Protein AF-A0A3S0Z0W5-F1 (afdb_monomer_lite)

Structure (mmCIF, N/CA/C/O backbone):
data_AF-A0A3S0Z0W5-F1
#
_entry.id   AF-A0A3S0Z0W5-F1
#
loop_
_atom_site.group_PDB
_atom_site.id
_atom_site.type_symbol
_atom_site.label_atom_id
_atom_site.label_alt_id
_atom_site.label_comp_id
_atom_site.label_asym_id
_atom_site.label_entity_id
_atom_site.label_seq_id
_atom_site.pdbx_PDB_ins_code
_atom_site.Cartn_x
_atom_site.Cartn_y
_atom_site.Cartn_z
_atom_site.occupancy
_atom_site.B_iso_or_equiv
_atom_site.auth_seq_id
_atom_site.auth_comp_id
_atom_site.auth_asym_id
_atom_site.auth_atom_id
_atom_site.pdbx_PDB_model_num
ATOM 1 N N . MET A 1 1 ? 19.477 41.374 -10.077 1.00 34.22 1 MET A N 1
ATOM 2 C CA . MET A 1 1 ? 19.158 41.663 -11.489 1.00 34.22 1 MET A CA 1
ATOM 3 C C . MET A 1 1 ? 19.431 40.381 -12.264 1.00 34.22 1 MET A C 1
ATOM 5 O O . MET A 1 1 ? 20.517 39.848 -12.103 1.00 34.22 1 MET A O 1
ATOM 9 N N . ALA A 1 2 ? 18.416 39.891 -12.987 1.00 33.78 2 ALA A N 1
ATOM 10 C CA . ALA A 1 2 ? 18.278 38.580 -13.647 1.00 33.78 2 ALA A CA 1
ATOM 11 C C . ALA A 1 2 ? 18.109 37.351 -12.720 1.00 33.78 2 ALA A C 1
ATOM 13 O O . ALA A 1 2 ? 18.957 37.020 -11.900 1.00 33.78 2 ALA A O 1
ATOM 14 N N . SER A 1 3 ? 16.927 36.749 -12.853 1.00 38.50 3 SER A N 1
ATOM 15 C CA . SER A 1 3 ? 16.297 35.689 -12.064 1.00 38.50 3 SER A CA 1
ATOM 16 C C . SER A 1 3 ? 16.840 34.292 -12.396 1.00 38.50 3 SER A C 1
ATOM 18 O O . SER A 1 3 ? 17.118 33.997 -13.553 1.00 38.50 3 SER A O 1
ATOM 20 N N . LEU A 1 4 ? 16.897 33.421 -11.381 1.00 47.97 4 LEU A N 1
ATOM 21 C CA . LEU A 1 4 ? 17.181 31.973 -11.446 1.00 47.97 4 LEU A CA 1
ATOM 22 C C . LEU A 1 4 ? 16.043 31.149 -12.087 1.00 47.97 4 LEU A C 1
ATOM 24 O O . LEU A 1 4 ? 16.115 29.924 -12.146 1.00 47.97 4 LEU A O 1
ATOM 28 N N . PHE A 1 5 ? 15.003 31.824 -12.577 1.00 55.09 5 PHE A N 1
ATOM 29 C CA . PHE A 1 5 ? 13.890 31.242 -13.312 1.00 55.09 5 PHE A CA 1
ATOM 30 C C . PHE A 1 5 ? 13.962 31.681 -14.773 1.00 55.09 5 PHE A C 1
ATOM 32 O O . PHE A 1 5 ? 13.308 32.644 -15.160 1.00 55.09 5 PHE A O 1
ATOM 39 N N . ASN A 1 6 ? 14.772 30.992 -15.575 1.00 46.38 6 ASN A N 1
ATOM 40 C CA . ASN A 1 6 ? 14.423 30.790 -16.978 1.00 46.38 6 ASN A CA 1
ATOM 41 C C . ASN A 1 6 ? 15.070 29.507 -17.503 1.00 46.38 6 ASN A C 1
ATOM 43 O O . ASN A 1 6 ? 16.088 29.531 -18.191 1.00 46.38 6 ASN A O 1
ATOM 47 N N . ILE A 1 7 ? 14.481 28.366 -17.149 1.00 50.31 7 ILE A N 1
ATOM 48 C CA . ILE A 1 7 ? 14.626 27.167 -17.973 1.00 50.31 7 ILE A CA 1
ATOM 49 C C . ILE A 1 7 ? 13.461 27.230 -18.957 1.00 50.31 7 ILE A C 1
ATOM 51 O O . ILE A 1 7 ? 12.407 26.639 -18.749 1.00 50.31 7 ILE A O 1
ATOM 55 N N . GLU A 1 8 ? 13.636 28.028 -20.009 1.00 50.78 8 GLU A N 1
ATOM 56 C CA . GLU A 1 8 ? 12.820 27.938 -21.216 1.00 50.78 8 GLU A CA 1
ATOM 57 C C . GLU A 1 8 ? 13.199 26.649 -21.938 1.00 50.78 8 GLU A C 1
ATOM 59 O O . GLU A 1 8 ? 14.077 26.611 -22.798 1.00 50.78 8 GLU A O 1
ATOM 64 N N . LYS A 1 9 ? 12.582 25.567 -21.478 1.00 46.44 9 LYS A N 1
ATOM 65 C CA . LYS A 1 9 ? 12.202 24.380 -22.236 1.00 46.44 9 LYS A CA 1
ATOM 66 C C . LYS A 1 9 ? 11.473 23.495 -21.244 1.00 46.44 9 LYS A C 1
ATOM 68 O O . LYS A 1 9 ? 12.092 23.002 -20.302 1.00 46.44 9 LYS A O 1
ATOM 73 N N . ASP A 1 10 ? 10.179 23.298 -21.474 1.00 50.19 10 ASP A N 1
ATOM 74 C CA . ASP A 1 10 ? 9.534 22.041 -21.110 1.00 50.19 10 ASP A CA 1
ATOM 75 C C . ASP A 1 10 ? 10.490 20.932 -21.551 1.00 50.19 10 ASP A C 1
ATOM 77 O O . ASP A 1 10 ? 10.700 20.696 -22.744 1.00 50.19 10 ASP A O 1
ATOM 81 N N . ALA A 1 11 ? 11.207 20.353 -20.592 1.00 58.84 11 ALA A N 1
ATOM 82 C CA . ALA A 1 11 ? 12.046 19.211 -20.860 1.00 58.84 11 ALA A CA 1
ATOM 83 C C . ALA A 1 11 ? 11.078 18.046 -21.033 1.00 58.84 11 ALA A C 1
ATOM 85 O O . ALA A 1 11 ? 10.756 17.359 -20.065 1.00 58.84 11 ALA A O 1
ATOM 86 N N . ASP A 1 12 ? 10.586 17.870 -22.259 1.00 64.38 12 ASP A N 1
ATOM 87 C CA . ASP A 1 12 ? 9.852 16.683 -22.675 1.00 64.38 12 ASP A CA 1
ATOM 88 C C . ASP A 1 12 ? 10.793 15.480 -22.526 1.00 64.38 12 ASP A C 1
ATOM 90 O O . ASP A 1 12 ? 11.525 15.084 -23.436 1.00 64.38 12 ASP A O 1
ATOM 94 N N . PHE A 1 13 ? 10.840 14.928 -21.313 1.00 70.88 13 PHE A N 1
ATOM 95 C CA . PHE A 1 13 ? 11.590 13.726 -21.008 1.00 70.88 13 PHE A CA 1
ATOM 96 C C . PHE A 1 13 ? 10.827 12.541 -21.587 1.00 70.88 13 PHE A C 1
ATOM 98 O O . PHE A 1 13 ? 9.837 12.068 -21.025 1.00 70.88 13 PHE A O 1
ATOM 105 N N . ARG A 1 14 ? 11.302 12.061 -22.734 1.00 72.62 14 ARG A N 1
ATOM 106 C CA . ARG A 1 14 ? 10.752 10.896 -23.416 1.00 72.62 14 ARG A CA 1
ATOM 107 C C . ARG A 1 14 ? 11.716 9.725 -23.274 1.00 72.62 14 ARG A C 1
ATOM 109 O O . ARG A 1 14 ? 12.856 9.790 -23.725 1.00 72.62 14 ARG A O 1
ATOM 116 N N . LEU A 1 15 ? 11.244 8.662 -22.629 1.00 77.31 15 LEU A N 1
ATOM 117 C CA . LEU A 1 15 ? 11.951 7.391 -22.520 1.00 77.31 15 LEU A CA 1
ATOM 118 C C . LEU A 1 15 ? 11.288 6.397 -23.476 1.00 77.31 15 LEU A C 1
ATOM 120 O O . LEU A 1 15 ? 10.134 6.030 -23.270 1.00 77.31 15 LEU A O 1
ATOM 124 N N . GLU A 1 16 ? 12.015 5.965 -24.502 1.00 80.94 16 GLU A N 1
ATOM 125 C CA . GLU A 1 16 ? 11.595 4.881 -25.392 1.00 80.94 16 GLU A CA 1
ATOM 126 C C . GLU A 1 16 ? 12.437 3.643 -25.099 1.00 80.94 16 GLU A C 1
ATOM 128 O O . GLU A 1 16 ? 13.661 3.717 -24.986 1.00 80.94 16 GLU A O 1
ATOM 133 N N . MET A 1 17 ? 11.770 2.505 -24.929 1.00 81.00 17 MET A N 1
ATOM 134 C CA . MET A 1 17 ? 12.423 1.223 -24.715 1.00 81.00 17 MET A CA 1
ATOM 135 C C . MET A 1 17 ? 11.637 0.121 -25.417 1.00 81.00 17 MET A C 1
ATOM 137 O O . MET A 1 17 ? 10.411 0.086 -25.346 1.00 81.00 17 MET A O 1
ATOM 141 N N . GLU A 1 18 ? 12.353 -0.789 -26.066 1.00 84.00 18 GLU A N 1
ATOM 142 C CA . GLU A 1 18 ? 11.793 -2.015 -26.622 1.00 84.00 18 GLU A CA 1
ATOM 143 C C . GLU A 1 18 ? 12.070 -3.149 -25.632 1.00 84.00 18 GLU A C 1
ATOM 145 O O . GLU A 1 18 ? 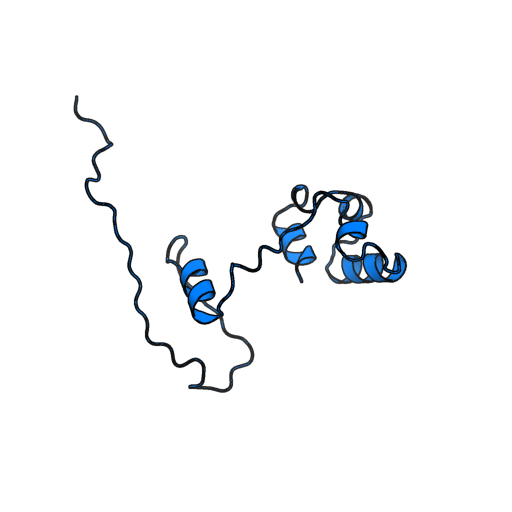13.224 -3.438 -25.309 1.00 84.00 18 GLU A O 1
ATOM 150 N N . VAL A 1 19 ? 11.008 -3.738 -25.078 1.00 83.50 19 VAL A N 1
ATOM 151 C CA . VAL A 1 19 ? 11.111 -4.788 -24.058 1.00 83.50 19 VAL A CA 1
ATOM 152 C C . VAL A 1 19 ? 10.231 -5.956 -24.455 1.00 83.50 19 VAL A C 1
ATOM 154 O O . VAL A 1 19 ? 9.006 -5.878 -24.377 1.00 83.50 19 VAL A O 1
ATOM 157 N N . ASP A 1 20 ? 10.862 -7.069 -24.812 1.00 87.12 20 ASP A N 1
ATOM 158 C CA . ASP A 1 20 ? 10.172 -8.346 -24.926 1.00 87.12 20 ASP A CA 1
ATOM 159 C C . ASP A 1 20 ? 10.044 -8.981 -23.533 1.00 87.12 20 ASP A C 1
ATOM 161 O O . ASP A 1 20 ? 10.947 -9.662 -23.038 1.00 87.12 20 ASP A O 1
ATOM 165 N N . LEU A 1 21 ? 8.897 -8.748 -22.889 1.00 84.44 21 LEU A N 1
ATOM 166 C CA . LEU A 1 21 ? 8.558 -9.352 -21.597 1.00 84.44 21 LEU A CA 1
ATOM 167 C C . LEU A 1 21 ? 8.423 -10.880 -21.675 1.00 84.44 21 LEU A C 1
ATOM 169 O O . LEU A 1 21 ? 8.388 -11.529 -20.637 1.00 84.44 21 LEU A O 1
ATOM 173 N N . THR A 1 22 ? 8.362 -11.472 -22.865 1.00 87.69 22 THR A N 1
ATOM 174 C CA . THR A 1 22 ? 8.217 -12.920 -23.064 1.00 87.69 22 THR A CA 1
ATOM 175 C C . THR A 1 22 ? 9.518 -13.612 -23.453 1.00 87.69 22 THR A C 1
ATOM 177 O O . THR A 1 22 ? 9.569 -14.841 -23.464 1.00 87.69 22 THR A O 1
ATOM 180 N N . ALA A 1 23 ? 10.597 -12.848 -23.668 1.00 88.75 23 ALA A N 1
ATOM 181 C CA . ALA A 1 23 ? 11.905 -13.364 -24.072 1.00 88.75 23 ALA A CA 1
ATOM 182 C C . ALA A 1 23 ? 12.445 -14.459 -23.135 1.00 88.75 23 ALA A C 1
ATOM 184 O O . ALA A 1 23 ? 13.305 -15.252 -23.524 1.00 88.75 23 ALA A O 1
ATOM 185 N N . ARG A 1 24 ? 11.983 -14.487 -21.875 1.00 88.94 24 ARG A N 1
ATOM 186 C CA . ARG A 1 24 ? 12.300 -15.518 -20.880 1.00 88.94 24 ARG A CA 1
ATOM 187 C C . ARG A 1 24 ? 11.082 -15.800 -19.994 1.00 88.94 24 ARG A C 1
ATOM 189 O O . ARG A 1 24 ? 10.357 -14.862 -19.673 1.00 88.94 24 ARG A O 1
ATOM 196 N N . PRO A 1 25 ? 10.898 -17.039 -19.505 1.00 89.00 25 PRO A N 1
ATOM 197 C CA . PRO A 1 25 ? 9.851 -17.368 -18.541 1.00 89.00 25 PRO A CA 1
ATOM 198 C C . PRO A 1 25 ? 10.268 -16.923 -17.130 1.00 89.00 25 PRO A C 1
ATOM 200 O O . PRO A 1 25 ? 10.695 -17.727 -16.302 1.00 89.00 25 PRO A O 1
ATOM 203 N N . TRP A 1 26 ? 10.215 -15.621 -16.860 1.00 90.19 26 TRP A N 1
ATOM 204 C CA . TRP A 1 26 ? 10.485 -15.086 -15.527 1.00 90.19 26 TRP A CA 1
ATOM 205 C C . TRP A 1 26 ? 9.251 -15.200 -14.621 1.00 90.19 26 TRP A C 1
ATOM 207 O O . TRP A 1 26 ? 8.118 -15.335 -15.077 1.00 90.19 26 TRP A O 1
ATOM 217 N N . GLN A 1 27 ? 9.486 -15.193 -13.308 1.00 84.44 27 GLN A N 1
ATOM 218 C CA . GLN A 1 27 ? 8.433 -15.188 -12.280 1.00 84.44 27 GLN A CA 1
ATOM 219 C C . GLN A 1 27 ? 8.395 -13.859 -11.520 1.00 84.44 27 GLN A C 1
ATOM 221 O O . GLN A 1 27 ? 7.332 -13.401 -11.122 1.00 84.44 27 GLN A O 1
ATOM 226 N N . ILE A 1 28 ? 9.555 -13.216 -11.352 1.00 85.94 28 ILE A N 1
ATOM 227 C CA . ILE A 1 28 ? 9.699 -11.899 -10.729 1.00 85.94 28 ILE A CA 1
ATOM 228 C C . ILE A 1 28 ? 10.573 -11.039 -11.644 1.00 85.94 28 ILE A C 1
ATOM 230 O O . ILE A 1 28 ? 11.674 -11.449 -12.014 1.00 85.94 28 ILE A O 1
ATOM 234 N N . GLY A 1 29 ? 10.074 -9.855 -12.001 1.00 85.06 29 GLY A N 1
ATOM 235 C CA . GLY A 1 29 ? 10.795 -8.832 -12.758 1.00 85.06 29 GLY A CA 1
ATOM 236 C C . GLY A 1 29 ? 11.019 -7.583 -11.906 1.00 85.06 29 GLY A C 1
ATOM 237 O O . GLY A 1 29 ? 10.175 -7.232 -11.085 1.00 85.06 29 GLY A O 1
ATOM 238 N N . LEU A 1 30 ? 12.156 -6.907 -12.089 1.00 87.62 30 LEU A N 1
ATOM 239 C CA . LEU A 1 30 ? 12.516 -5.710 -11.326 1.00 87.62 30 LEU A CA 1
ATOM 240 C C . LEU A 1 30 ? 12.880 -4.554 -12.264 1.00 87.62 30 LEU A C 1
ATOM 242 O O . LEU A 1 30 ? 13.745 -4.698 -13.124 1.00 87.62 30 LEU A O 1
ATOM 246 N N . ILE A 1 31 ? 12.261 -3.389 -12.051 1.00 86.19 31 ILE A N 1
ATOM 247 C CA . ILE A 1 31 ? 12.592 -2.139 -12.749 1.00 86.19 31 ILE A CA 1
ATOM 248 C C . ILE A 1 31 ? 13.471 -1.285 -11.824 1.00 86.19 31 ILE A C 1
ATOM 250 O O . ILE A 1 31 ? 13.004 -0.796 -10.795 1.00 86.19 31 ILE A O 1
ATOM 254 N N . VAL A 1 32 ? 14.742 -1.084 -12.188 1.00 87.12 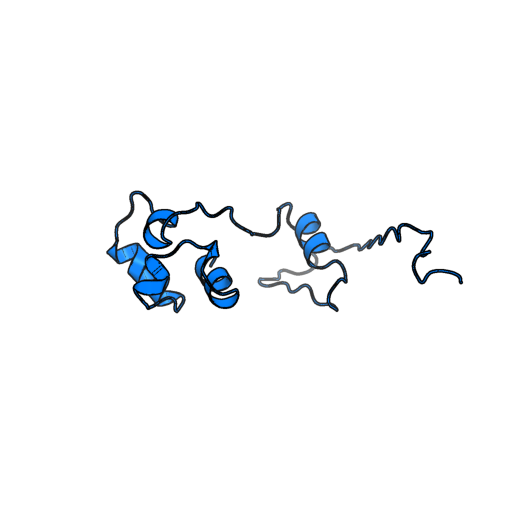32 VAL A N 1
ATOM 255 C CA . VAL A 1 32 ? 15.730 -0.326 -11.393 1.00 87.12 32 VAL A CA 1
ATOM 256 C C . VAL A 1 32 ? 16.187 0.951 -12.096 1.00 87.12 32 VAL A C 1
ATOM 258 O O . VAL A 1 32 ? 16.192 1.034 -13.319 1.00 87.12 32 VAL A O 1
ATOM 261 N N . GLY A 1 33 ? 16.580 1.962 -11.318 1.00 86.31 33 GLY A N 1
ATOM 262 C CA . GLY A 1 33 ? 17.091 3.234 -11.837 1.00 86.31 33 GLY A CA 1
ATOM 263 C C . GLY A 1 33 ? 17.014 4.388 -10.823 1.00 86.31 33 GLY A C 1
ATOM 264 O O . GLY A 1 33 ? 16.260 4.284 -9.845 1.00 86.31 33 GLY A O 1
ATOM 265 N N . PRO A 1 34 ? 17.748 5.499 -11.039 1.00 87.25 34 PRO A N 1
ATOM 266 C CA . PRO A 1 34 ? 17.766 6.668 -10.148 1.00 87.25 34 PRO A CA 1
ATOM 267 C C . PRO A 1 34 ? 16.379 7.272 -9.883 1.00 87.25 34 PRO A C 1
ATOM 269 O O . PRO A 1 34 ? 15.440 7.070 -10.656 1.00 87.25 34 PRO A O 1
ATOM 272 N N . SER A 1 35 ? 16.209 8.026 -8.791 1.00 82.44 35 SER A N 1
ATOM 273 C CA . SER A 1 35 ? 14.955 8.765 -8.553 1.00 82.44 35 SER A CA 1
ATOM 274 C C . SER A 1 35 ? 14.650 9.708 -9.726 1.00 82.44 35 SER A C 1
ATOM 276 O O . SER A 1 35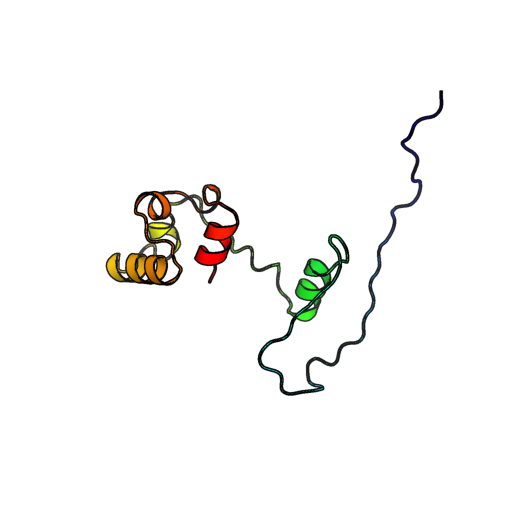 ? 15.565 10.290 -10.299 1.00 82.44 35 SER A O 1
ATOM 278 N N . GLY A 1 36 ? 13.379 9.811 -10.126 1.00 83.12 36 GLY A N 1
ATOM 279 C CA . GLY A 1 36 ? 12.963 10.623 -11.278 1.00 83.12 36 GLY A CA 1
ATOM 280 C C . GLY A 1 36 ? 13.204 10.006 -12.665 1.00 83.12 36 GLY A C 1
ATOM 281 O O . GLY A 1 36 ? 12.746 10.569 -13.648 1.00 83.12 36 GLY A O 1
ATOM 282 N N . SER A 1 37 ? 13.824 8.824 -12.783 1.00 85.06 37 SER A N 1
ATOM 283 C CA . SER A 1 37 ? 14.147 8.206 -14.087 1.00 85.06 37 SER A CA 1
ATOM 284 C C . SER A 1 37 ? 12.954 7.629 -14.875 1.00 85.06 37 SER A C 1
ATOM 286 O O . SER A 1 37 ? 13.157 6.889 -15.831 1.00 85.06 37 SER A O 1
ATOM 288 N N . GLY A 1 38 ? 11.712 7.866 -14.440 1.00 85.19 38 GLY A N 1
ATOM 289 C CA . GLY A 1 38 ? 10.515 7.371 -15.132 1.00 85.19 38 GLY A CA 1
ATOM 290 C C . GLY A 1 38 ? 10.088 5.927 -14.826 1.00 85.19 38 GLY A C 1
ATOM 291 O O . GLY A 1 38 ? 9.207 5.421 -15.507 1.00 85.19 38 GLY A O 1
ATOM 292 N N . LYS A 1 39 ? 10.630 5.257 -13.793 1.00 88.81 39 LYS A N 1
ATOM 293 C CA . LYS A 1 39 ? 10.274 3.857 -13.437 1.00 88.81 39 LYS A CA 1
ATOM 294 C C . LYS A 1 39 ? 8.773 3.634 -13.239 1.00 88.81 39 LYS A C 1
ATOM 296 O O . LYS A 1 39 ? 8.213 2.692 -13.786 1.00 88.81 39 LYS A O 1
ATOM 301 N N . THR A 1 40 ? 8.126 4.509 -12.466 1.00 83.56 40 THR A N 1
ATOM 302 C CA . THR A 1 40 ? 6.681 4.437 -12.218 1.00 83.56 40 THR A CA 1
ATOM 303 C C . THR A 1 40 ? 5.900 4.641 -13.513 1.00 83.56 40 THR A C 1
ATOM 305 O O . THR A 1 40 ? 4.918 3.948 -13.741 1.00 83.56 40 THR A O 1
ATOM 308 N N . SER A 1 41 ? 6.350 5.544 -14.388 1.00 85.75 41 SER A N 1
ATOM 309 C CA . SER A 1 41 ? 5.732 5.776 -15.698 1.00 85.75 41 SER A CA 1
ATOM 310 C C . SER A 1 41 ? 5.890 4.567 -16.625 1.00 85.75 41 SER A C 1
ATOM 312 O O . SER A 1 41 ? 4.910 4.129 -17.216 1.00 85.75 41 SER A O 1
ATOM 314 N N . ALA A 1 42 ? 7.087 3.977 -16.695 1.00 85.44 42 ALA A N 1
ATOM 315 C CA . ALA A 1 42 ? 7.352 2.773 -17.480 1.00 85.44 42 ALA A CA 1
ATOM 316 C C . ALA A 1 42 ? 6.513 1.580 -16.993 1.00 85.44 42 ALA A C 1
ATOM 318 O O . ALA A 1 42 ? 5.882 0.908 -17.801 1.00 85.44 42 ALA A O 1
ATOM 319 N N . ALA A 1 43 ? 6.429 1.357 -15.676 1.00 83.88 43 ALA A N 1
ATOM 320 C CA . ALA A 1 43 ? 5.600 0.298 -15.097 1.00 83.88 43 ALA A CA 1
ATOM 321 C C . ALA A 1 43 ? 4.110 0.461 -15.450 1.00 83.88 43 ALA A C 1
ATOM 323 O O . ALA A 1 43 ? 3.462 -0.518 -15.812 1.00 83.88 43 ALA A O 1
ATOM 324 N N . LYS A 1 44 ? 3.581 1.694 -15.399 1.00 83.69 44 LYS A N 1
ATOM 325 C CA . LYS A 1 44 ? 2.188 1.990 -15.775 1.00 83.69 44 LYS A CA 1
ATOM 326 C C . LYS A 1 44 ? 1.886 1.616 -17.227 1.00 83.69 44 LYS A C 1
ATOM 328 O O . LYS A 1 44 ? 0.854 1.015 -17.501 1.00 83.69 44 LYS A O 1
ATOM 333 N N . VAL A 1 45 ? 2.794 1.954 -18.148 1.00 85.31 45 VAL A N 1
ATOM 334 C CA . VAL A 1 45 ? 2.649 1.637 -19.579 1.00 85.31 45 VAL A CA 1
ATOM 335 C C . VAL A 1 45 ? 2.768 0.133 -19.826 1.00 85.31 45 VAL A C 1
ATOM 337 O O . VAL A 1 45 ? 1.932 -0.433 -20.521 1.00 85.31 45 VAL A O 1
ATOM 340 N N . LEU A 1 46 ? 3.775 -0.522 -19.237 1.00 84.81 46 LEU A N 1
ATOM 341 C CA . LEU A 1 46 ? 4.047 -1.948 -19.451 1.00 84.81 46 LEU A CA 1
ATOM 342 C C . LEU A 1 46 ? 2.944 -2.861 -18.906 1.00 84.81 46 LEU A C 1
ATOM 344 O O . LEU A 1 46 ? 2.656 -3.891 -19.509 1.00 84.81 46 LEU A O 1
ATOM 348 N N . PHE A 1 47 ? 2.337 -2.499 -17.775 1.00 81.19 47 PHE A N 1
ATOM 349 C CA . PHE A 1 47 ? 1.370 -3.350 -17.075 1.00 81.19 47 PHE A CA 1
ATOM 350 C C . PHE A 1 47 ? -0.061 -2.787 -17.077 1.00 81.19 47 PHE A C 1
ATOM 352 O O . PHE A 1 47 ? -0.917 -3.299 -16.362 1.00 81.19 47 PHE A O 1
ATOM 359 N N . GLY A 1 48 ? -0.337 -1.757 -17.888 1.00 70.44 48 GLY A N 1
ATOM 360 C CA . GLY A 1 48 ? -1.692 -1.270 -18.178 1.00 70.44 48 GLY A CA 1
ATOM 361 C C . GLY A 1 48 ? -2.474 -0.715 -16.983 1.00 70.44 48 GLY A C 1
ATOM 362 O O . GLY A 1 48 ? -3.699 -0.639 -17.044 1.00 70.44 48 GLY A O 1
ATOM 363 N N . GLY A 1 49 ? -1.801 -0.349 -15.894 1.00 62.84 49 GLY A N 1
ATOM 364 C CA . GLY A 1 49 ? -2.443 0.081 -14.655 1.00 62.84 49 GLY A CA 1
ATOM 365 C C . GLY A 1 49 ? -1.923 1.424 -14.176 1.00 62.84 49 GLY A C 1
ATOM 366 O O . GLY A 1 49 ? -0.751 1.750 -14.358 1.00 62.84 49 GLY A O 1
ATOM 367 N N . GLU A 1 50 ? -2.773 2.192 -13.491 1.00 56.78 50 GLU A N 1
ATOM 368 C CA . GLU A 1 50 ? -2.269 3.160 -12.521 1.00 56.78 50 GLU A CA 1
ATOM 369 C C . GLU A 1 50 ? -1.324 2.425 -11.555 1.00 56.78 50 GLU A C 1
ATOM 371 O O . GLU A 1 50 ? -1.442 1.215 -11.351 1.00 56.78 50 GLU A O 1
ATOM 376 N N . SER A 1 51 ? -0.355 3.135 -10.963 1.00 56.44 51 SER A N 1
ATOM 377 C CA . SER A 1 51 ? 0.382 2.566 -9.826 1.00 56.44 51 SER A CA 1
ATOM 378 C C . SER A 1 51 ? -0.664 1.976 -8.889 1.00 56.44 51 SER A C 1
ATOM 380 O O . SER A 1 51 ? -1.696 2.621 -8.716 1.00 56.44 51 SER A O 1
ATOM 382 N N . ALA A 1 52 ? -0.430 0.808 -8.294 1.00 54.16 52 ALA A N 1
ATOM 383 C CA . ALA A 1 52 ? -1.349 0.191 -7.335 1.00 54.16 52 ALA A CA 1
ATOM 384 C C . ALA A 1 52 ? -1.507 1.017 -6.034 1.00 54.16 52 ALA A C 1
ATOM 386 O O . ALA A 1 52 ? -1.606 0.473 -4.942 1.00 54.16 52 ALA A O 1
ATOM 387 N N . ALA A 1 53 ? -1.509 2.349 -6.118 1.00 56.41 53 ALA A N 1
ATOM 388 C CA . ALA A 1 53 ? -2.214 3.220 -5.209 1.00 56.41 53 ALA A CA 1
ATOM 389 C C . ALA A 1 53 ? -3.702 2.858 -5.303 1.00 56.41 53 ALA A C 1
ATOM 391 O O . ALA A 1 53 ? -4.486 3.495 -6.001 1.00 56.41 53 ALA A O 1
ATOM 392 N N . GLN A 1 54 ? -4.068 1.768 -4.632 1.00 64.44 54 GLN A N 1
ATOM 393 C CA . GLN A 1 54 ? -5.454 1.451 -4.346 1.00 64.44 54 GLN A CA 1
ATOM 394 C C . GLN A 1 54 ? -6.093 2.697 -3.734 1.00 64.44 54 GLN A C 1
ATOM 396 O O . GLN A 1 54 ? -5.535 3.321 -2.829 1.00 64.44 54 GLN A O 1
ATOM 401 N N . SER A 1 55 ? -7.246 3.093 -4.265 1.00 75.81 55 SER A N 1
ATOM 402 C CA . SER A 1 55 ? -8.052 4.122 -3.627 1.00 75.81 55 SER A CA 1
ATOM 403 C C . SER A 1 55 ? -8.599 3.530 -2.332 1.00 75.81 55 SER A C 1
ATOM 405 O O . SER A 1 55 ? -9.445 2.636 -2.362 1.00 75.81 55 SER A O 1
ATOM 407 N N . TRP A 1 56 ? -8.066 3.982 -1.199 1.00 88.06 56 TRP A N 1
ATOM 408 C CA . TRP A 1 56 ? -8.535 3.565 0.116 1.00 88.06 56 TRP A CA 1
ATOM 409 C C . TRP A 1 56 ? -9.636 4.513 0.598 1.00 88.06 56 TRP A C 1
ATOM 411 O O . TRP A 1 56 ? -9.454 5.734 0.543 1.00 88.06 56 TRP A O 1
ATOM 421 N N . PRO A 1 57 ? -10.772 3.992 1.095 1.00 90.00 57 PRO A N 1
ATOM 422 C CA . PRO A 1 57 ? -11.793 4.833 1.698 1.00 90.00 57 PRO A CA 1
ATOM 423 C C . PRO A 1 57 ? -11.253 5.480 2.981 1.00 90.00 57 PRO A C 1
ATOM 425 O O . PRO A 1 57 ? -10.384 4.929 3.659 1.00 90.00 57 PRO A O 1
ATOM 428 N N . ASN A 1 58 ? -11.800 6.640 3.352 1.00 92.69 58 ASN A N 1
ATOM 429 C CA . ASN A 1 58 ? -11.488 7.294 4.625 1.00 92.69 58 ASN A CA 1
ATOM 430 C C . ASN A 1 58 ? -12.220 6.606 5.795 1.00 92.69 58 ASN A C 1
ATOM 432 O O . ASN A 1 58 ? -13.073 7.201 6.450 1.00 92.69 58 ASN A O 1
ATOM 436 N N . LEU A 1 59 ? -11.922 5.324 5.995 1.00 93.81 59 LEU A N 1
ATOM 437 C CA . LEU A 1 59 ? -12.470 4.441 7.021 1.00 93.81 59 LEU A CA 1
ATOM 438 C C . LEU A 1 59 ? -11.319 3.751 7.761 1.00 93.81 59 LEU A C 1
ATOM 440 O O . LEU A 1 59 ? -10.236 3.618 7.182 1.00 93.81 59 LEU A O 1
ATOM 444 N N . PRO A 1 60 ? -11.527 3.281 9.004 1.00 92.75 60 PRO A N 1
ATOM 445 C CA . PRO A 1 60 ? -10.578 2.400 9.679 1.00 92.75 60 PRO A CA 1
ATOM 446 C C . PRO A 1 60 ? -10.123 1.252 8.774 1.00 92.75 60 PRO A C 1
ATOM 448 O O . PRO A 1 60 ? -10.945 0.671 8.065 1.00 92.75 60 PRO A O 1
ATOM 451 N N . LEU A 1 61 ? -8.836 0.892 8.820 1.00 91.31 61 LEU A N 1
ATOM 452 C CA . LEU A 1 61 ? -8.271 -0.188 8.001 1.00 91.31 61 LEU A CA 1
ATOM 453 C C . LEU A 1 61 ? -9.104 -1.473 8.062 1.00 91.31 61 LEU A C 1
ATOM 455 O O . LEU A 1 61 ? -9.356 -2.109 7.04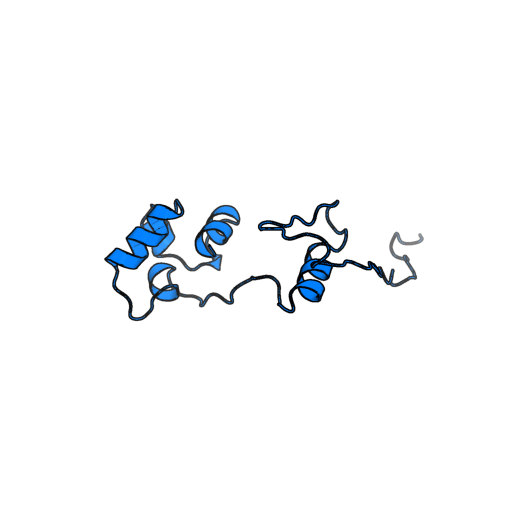2 1.00 91.31 61 LEU A O 1
ATOM 459 N N . ILE A 1 62 ? -9.555 -1.827 9.264 1.00 90.31 62 ILE A N 1
ATOM 460 C CA . ILE A 1 62 ? -10.336 -3.040 9.495 1.00 90.31 62 ILE A CA 1
ATOM 461 C C . ILE A 1 62 ? -11.687 -3.037 8.769 1.00 90.31 62 ILE A C 1
ATOM 463 O O . ILE A 1 62 ? -12.126 -4.076 8.283 1.00 90.31 62 ILE A O 1
ATOM 467 N N . GLU A 1 63 ? -12.312 -1.868 8.634 1.00 90.56 63 GLU A N 1
ATOM 468 C CA . GLU A 1 63 ? -13.563 -1.701 7.891 1.00 90.56 63 GLU A CA 1
ATOM 469 C C . GLU A 1 63 ? -13.312 -1.556 6.390 1.00 90.56 63 GLU A C 1
ATOM 471 O O . GLU A 1 63 ? -14.102 -2.041 5.587 1.00 90.56 63 GLU A O 1
ATOM 476 N N . ALA A 1 64 ? -12.206 -0.919 6.002 1.00 90.62 64 ALA A N 1
ATOM 477 C CA . ALA A 1 64 ? -11.846 -0.709 4.605 1.00 90.62 64 ALA A CA 1
ATOM 478 C C . ALA A 1 64 ? -11.519 -2.024 3.874 1.00 90.62 64 ALA A C 1
ATOM 480 O O . ALA A 1 64 ? -11.875 -2.173 2.707 1.00 90.62 64 ALA A O 1
ATOM 481 N N . ILE A 1 65 ? -10.867 -2.974 4.556 1.00 88.25 65 ILE A N 1
ATOM 482 C CA . ILE A 1 65 ? -10.433 -4.256 3.973 1.00 88.25 65 ILE A CA 1
ATOM 483 C C . ILE A 1 65 ? -11.611 -5.202 3.751 1.00 88.25 65 ILE A C 1
ATOM 485 O O . ILE A 1 65 ? -11.722 -5.824 2.695 1.00 88.25 65 ILE A O 1
ATOM 489 N N . ALA A 1 66 ? -12.496 -5.330 4.739 1.00 84.94 66 ALA A N 1
ATOM 490 C CA . ALA A 1 66 ? -13.660 -6.195 4.617 1.00 84.94 66 ALA A CA 1
ATOM 491 C C . ALA A 1 66 ? -14.877 -5.583 5.327 1.00 84.94 66 ALA A C 1
ATOM 493 O O . ALA A 1 66 ? -15.225 -6.012 6.428 1.00 84.94 66 ALA A O 1
ATOM 494 N N . PRO A 1 67 ? -15.599 -4.651 4.672 1.00 82.12 67 PRO A N 1
ATOM 495 C CA . PRO A 1 67 ? -16.744 -3.952 5.268 1.00 82.12 67 PRO A CA 1
ATOM 496 C C . PRO A 1 67 ? -17.867 -4.876 5.768 1.00 82.12 67 PRO A C 1
ATOM 498 O O . PRO A 1 67 ? -18.714 -4.470 6.557 1.00 82.12 67 PRO A O 1
ATOM 501 N N . LYS A 1 68 ? -17.914 -6.118 5.266 1.00 84.44 68 LYS A N 1
ATOM 502 C CA . LYS A 1 68 ? -18.874 -7.169 5.648 1.00 84.44 68 LYS A CA 1
ATOM 503 C C . LYS A 1 68 ? -18.187 -8.485 6.047 1.00 84.44 68 LYS A C 1
ATOM 505 O O . LYS A 1 68 ? -18.833 -9.529 6.057 1.00 84.44 68 LYS A O 1
ATOM 510 N N . GLY A 1 69 ? -16.872 -8.458 6.266 1.00 79.38 69 GLY A N 1
ATOM 511 C CA . GLY A 1 69 ? -16.068 -9.650 6.536 1.00 79.38 69 GLY A CA 1
ATOM 512 C C . GLY A 1 69 ? -16.002 -10.018 8.014 1.00 79.38 69 GLY A C 1
ATOM 513 O O . GLY A 1 69 ? -16.426 -9.263 8.885 1.00 79.38 69 GLY A O 1
ATOM 514 N N . ASN A 1 70 ? -15.436 -11.193 8.297 1.00 87.38 70 ASN A N 1
ATOM 515 C CA . ASN A 1 70 ? -15.158 -11.615 9.664 1.00 87.38 70 ASN A CA 1
ATOM 516 C C . ASN A 1 70 ? -13.955 -10.837 10.226 1.00 87.38 70 ASN A C 1
ATOM 518 O O . ASN A 1 70 ? -12.862 -10.872 9.658 1.00 87.38 70 ASN A O 1
ATOM 522 N N . PHE A 1 71 ? -14.151 -10.194 11.375 1.00 85.62 71 PHE A N 1
ATOM 523 C CA . PHE A 1 71 ? -13.129 -9.441 12.098 1.00 85.62 71 PHE A CA 1
ATOM 524 C C . PHE A 1 71 ? -11.859 -10.261 12.391 1.00 85.62 71 PHE A C 1
ATOM 526 O O . PHE A 1 71 ? -10.743 -9.768 12.209 1.00 85.62 71 PHE A O 1
ATOM 533 N N . ASP A 1 72 ? -12.006 -11.533 12.768 1.00 88.31 72 ASP A N 1
ATOM 534 C CA . ASP A 1 72 ? -10.868 -12.406 13.092 1.00 88.31 72 ASP A CA 1
ATOM 535 C C . ASP A 1 72 ? -9.995 -12.685 11.860 1.00 88.31 72 ASP A C 1
ATOM 537 O O . ASP A 1 72 ? -8.771 -12.782 11.951 1.00 88.31 72 ASP A O 1
ATOM 541 N N . GLN A 1 73 ? -10.607 -12.755 10.674 1.00 89.56 73 GLN A N 1
ATOM 542 C CA . GLN A 1 73 ? -9.874 -12.941 9.421 1.00 89.56 73 GLN A CA 1
ATOM 543 C C . GLN A 1 73 ? -9.082 -11.687 9.043 1.00 89.56 73 GLN A C 1
ATOM 545 O O . GLN A 1 73 ? -7.929 -11.796 8.631 1.00 89.56 73 GLN A O 1
ATOM 550 N N . VAL A 1 74 ? -9.671 -10.500 9.217 1.00 90.12 74 VAL A N 1
ATOM 551 C CA . VAL A 1 74 ? -9.001 -9.230 8.897 1.00 90.12 74 VAL A CA 1
ATOM 552 C C . VAL A 1 74 ? -7.832 -8.978 9.846 1.00 90.12 74 VAL A C 1
ATOM 554 O O . VAL A 1 74 ? -6.734 -8.660 9.399 1.00 90.12 74 VAL A O 1
ATOM 557 N N . THR A 1 75 ? -8.032 -9.167 11.150 1.00 90.19 75 THR A N 1
ATOM 558 C CA . THR A 1 75 ? -6.951 -9.021 12.140 1.00 90.19 75 THR A CA 1
ATOM 559 C C . THR A 1 75 ? -5.844 -10.053 11.941 1.00 90.19 75 THR A C 1
ATOM 561 O O . THR A 1 75 ? -4.669 -9.697 12.031 1.00 90.19 75 THR A O 1
ATOM 564 N N . GLY A 1 76 ? -6.191 -11.296 11.589 1.00 90.62 76 GLY A N 1
ATOM 565 C CA . GLY A 1 76 ? -5.225 -12.326 11.209 1.00 90.62 76 GLY A CA 1
ATOM 566 C C . GLY A 1 76 ? -4.390 -11.936 9.985 1.00 90.62 76 GLY A C 1
ATOM 567 O O . GLY A 1 76 ? -3.165 -12.051 10.021 1.00 90.62 76 GLY A O 1
ATOM 568 N N . ALA A 1 77 ? -5.026 -11.413 8.932 1.00 90.31 77 ALA A N 1
ATOM 569 C CA . ALA A 1 77 ? -4.336 -10.932 7.734 1.00 90.31 77 ALA A CA 1
ATOM 570 C C . ALA A 1 77 ? -3.416 -9.736 8.038 1.00 90.31 77 ALA A C 1
ATOM 572 O O . ALA A 1 77 ? -2.249 -9.733 7.647 1.00 90.31 77 ALA A O 1
ATOM 573 N N . LEU A 1 78 ? -3.901 -8.755 8.806 1.00 91.31 78 LEU A N 1
ATOM 574 C CA . LEU A 1 78 ? -3.116 -7.591 9.221 1.00 91.31 78 LEU A CA 1
ATOM 575 C C . LEU A 1 78 ? -1.910 -7.986 10.080 1.00 91.31 78 LEU A C 1
ATOM 577 O O . LEU A 1 78 ? -0.798 -7.507 9.851 1.00 91.31 78 LEU A O 1
ATOM 581 N N . ALA A 1 79 ? -2.093 -8.906 11.026 1.00 90.62 79 ALA A N 1
ATOM 582 C CA . ALA A 1 79 ? -0.997 -9.433 11.829 1.00 90.62 79 ALA A CA 1
ATOM 583 C C . ALA A 1 79 ? 0.044 -10.164 10.965 1.00 90.62 79 ALA A C 1
ATOM 585 O O . ALA A 1 79 ? 1.244 -9.971 11.174 1.00 90.62 79 ALA A O 1
ATOM 586 N N . ALA A 1 80 ? -0.393 -10.938 9.964 1.00 90.94 80 ALA A N 1
ATOM 587 C CA . ALA A 1 80 ? 0.494 -11.660 9.050 1.00 90.94 80 ALA A CA 1
ATOM 588 C C . ALA A 1 80 ? 1.391 -10.725 8.217 1.00 90.94 80 ALA A C 1
ATOM 590 O O . ALA A 1 80 ? 2.540 -11.067 7.944 1.00 90.94 80 ALA A O 1
ATOM 591 N N . VAL A 1 81 ? 0.913 -9.520 7.883 1.00 90.75 81 VAL A N 1
ATOM 592 C CA . VAL A 1 81 ? 1.707 -8.477 7.205 1.00 90.75 81 VAL A CA 1
ATOM 593 C C . VAL A 1 81 ? 2.421 -7.530 8.184 1.00 90.75 81 VAL A C 1
ATOM 595 O O . VAL A 1 81 ? 2.886 -6.458 7.803 1.00 90.75 81 VAL A O 1
ATOM 598 N N . GLY A 1 82 ? 2.523 -7.882 9.469 1.00 89.44 82 GLY A N 1
ATOM 599 C CA . GLY A 1 82 ? 3.248 -7.086 10.467 1.00 89.44 82 GLY A CA 1
ATOM 600 C C . GLY A 1 82 ? 2.538 -5.794 10.890 1.00 89.44 82 GLY A C 1
ATOM 601 O O . GLY A 1 82 ? 3.167 -4.888 11.440 1.00 89.44 82 GLY A O 1
ATOM 602 N N . LEU A 1 83 ? 1.231 -5.688 10.647 1.00 90.19 83 LEU A N 1
ATOM 603 C CA . LEU A 1 83 ? 0.345 -4.684 11.232 1.00 90.19 83 LEU A CA 1
ATOM 604 C C . LEU A 1 83 ? -0.362 -5.326 12.428 1.00 90.19 83 LEU A C 1
ATOM 606 O O . LEU A 1 83 ? -1.537 -5.644 12.358 1.00 90.19 83 LEU A O 1
ATOM 610 N N . GLY A 1 84 ? 0.359 -5.573 13.523 1.00 84.81 84 GLY A N 1
ATOM 611 C CA . GLY A 1 84 ? -0.169 -6.315 14.681 1.00 84.81 84 GLY A CA 1
ATOM 612 C C . GLY A 1 84 ? -0.811 -5.464 15.783 1.00 84.81 84 GLY A C 1
ATOM 613 O O . GLY A 1 84 ? -1.231 -6.010 16.798 1.00 84.81 84 GLY A O 1
ATOM 614 N N . SER A 1 85 ? -0.842 -4.135 15.644 1.00 88.19 85 SER A N 1
ATOM 615 C CA . SER A 1 85 ? -1.313 -3.242 16.708 1.00 88.19 85 SER A CA 1
ATOM 616 C C . SER A 1 85 ? -2.729 -2.730 16.446 1.00 88.19 85 SER A C 1
ATOM 618 O O . SER A 1 85 ? -3.007 -2.161 15.391 1.00 88.19 85 SER A O 1
ATOM 620 N N . VAL A 1 86 ? -3.603 -2.848 17.452 1.00 88.75 86 VAL A N 1
ATOM 621 C CA . VAL A 1 86 ? -4.986 -2.335 17.410 1.00 88.75 86 VAL A CA 1
ATOM 622 C C . VAL A 1 86 ? -5.065 -0.864 16.964 1.00 88.75 86 VAL A C 1
ATOM 624 O O . VAL A 1 86 ? -5.887 -0.565 16.098 1.00 88.75 86 VAL A O 1
ATOM 627 N N . PRO A 1 87 ? -4.198 0.062 17.436 1.00 89.56 87 PRO A N 1
ATOM 628 C CA . PRO A 1 87 ? -4.215 1.442 16.948 1.00 89.56 87 PRO A CA 1
ATOM 629 C C . PRO A 1 87 ? -4.012 1.570 15.432 1.00 89.56 87 PRO A C 1
ATOM 631 O O . PRO A 1 87 ? -4.547 2.491 14.820 1.00 89.56 87 PRO A O 1
ATOM 634 N N . SER A 1 88 ? -3.269 0.652 14.804 1.00 90.12 88 SER A N 1
ATOM 635 C CA . SER A 1 88 ? -3.066 0.671 13.353 1.00 90.12 88 SER A CA 1
ATOM 636 C C . SER A 1 88 ? -4.299 0.238 12.571 1.00 90.12 88 SER A C 1
ATOM 638 O O . SER A 1 88 ? -4.504 0.721 11.464 1.00 90.12 88 SER A O 1
ATOM 640 N N . TRP A 1 89 ? -5.125 -0.634 13.144 1.00 91.69 89 TRP A N 1
ATOM 641 C CA . TRP A 1 89 ? -6.336 -1.158 12.505 1.00 91.69 89 TRP A CA 1
ATOM 642 C C . TRP A 1 89 ? -7.481 -0.151 12.512 1.00 91.69 89 TRP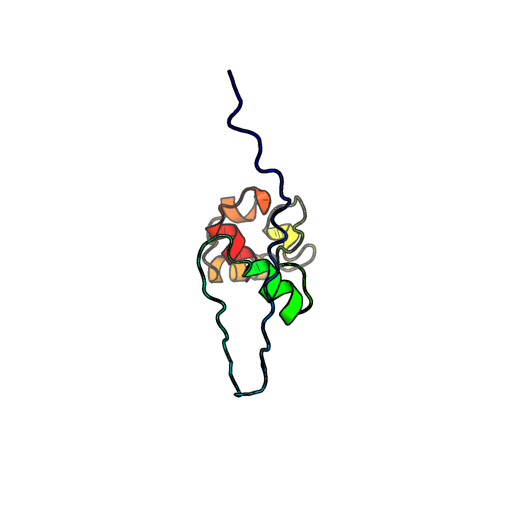 A C 1
ATOM 644 O O . TRP A 1 89 ? -8.310 -0.144 11.605 1.00 91.69 89 TRP A O 1
ATOM 654 N N . LEU A 1 90 ? -7.522 0.689 13.548 1.00 92.56 90 LEU A N 1
ATOM 655 C CA . LEU A 1 90 ? -8.619 1.620 13.806 1.00 92.56 90 LEU A CA 1
ATOM 656 C C . LEU A 1 90 ? -8.452 2.985 13.123 1.00 92.56 90 LEU A C 1
ATOM 658 O O . LEU A 1 90 ? -9.342 3.827 13.224 1.00 92.56 90 LEU A O 1
ATOM 662 N N . ARG A 1 91 ? -7.331 3.225 12.433 1.00 92.94 91 ARG A N 1
ATOM 663 C CA . ARG A 1 91 ? -7.077 4.481 11.713 1.00 92.94 91 ARG A CA 1
ATOM 664 C C . ARG A 1 91 ? -7.257 4.324 10.200 1.00 92.94 91 ARG A C 1
ATOM 666 O O . ARG A 1 91 ? -7.065 3.221 9.682 1.00 92.94 91 ARG A O 1
ATOM 673 N N . PRO A 1 92 ? -7.581 5.418 9.489 1.00 94.19 92 PRO A N 1
ATOM 674 C CA . PRO A 1 92 ? -7.586 5.433 8.033 1.00 94.19 92 PRO A CA 1
ATOM 675 C C . PRO A 1 92 ? -6.224 5.111 7.423 1.00 94.19 92 PRO A C 1
ATOM 677 O O . PRO A 1 92 ? -5.182 5.424 8.006 1.00 94.19 92 PRO A O 1
ATOM 680 N N . PHE A 1 93 ? -6.235 4.559 6.207 1.00 93.38 93 PHE A N 1
ATOM 681 C CA . PHE A 1 93 ? -5.022 4.227 5.451 1.00 93.38 93 PHE A CA 1
ATOM 682 C C . PHE A 1 93 ? -4.069 5.422 5.309 1.00 93.38 93 PHE A C 1
ATOM 684 O O . PHE A 1 93 ? -2.861 5.290 5.476 1.00 93.38 93 PHE A O 1
ATOM 691 N N . THR A 1 94 ? -4.608 6.620 5.082 1.00 92.50 94 THR A N 1
ATOM 692 C CA . THR A 1 94 ? -3.829 7.861 4.933 1.00 92.50 94 THR A CA 1
ATOM 693 C C . THR A 1 94 ? -3.072 8.271 6.200 1.00 92.50 94 THR A C 1
ATOM 695 O O . THR A 1 94 ? -2.151 9.079 6.118 1.00 92.50 94 THR A O 1
ATOM 698 N N . HIS A 1 95 ? -3.427 7.724 7.368 1.00 93.50 95 HIS A N 1
ATOM 699 C CA . HIS A 1 95 ? -2.755 7.985 8.648 1.00 93.50 95 HIS A CA 1
ATOM 700 C C . HIS A 1 95 ? -1.669 6.945 8.973 1.00 93.50 95 HIS A C 1
ATOM 702 O O . HIS A 1 95 ? -1.023 7.030 10.023 1.00 93.50 95 HIS A O 1
ATOM 708 N N . LEU A 1 96 ? -1.486 5.937 8.117 1.00 91.00 96 LEU A N 1
ATOM 709 C CA . LEU A 1 96 ? -0.385 4.984 8.199 1.00 91.00 96 LEU A CA 1
ATOM 710 C C . LEU A 1 96 ? 0.917 5.626 7.698 1.00 91.00 96 LEU A C 1
ATOM 712 O O . LEU A 1 96 ? 0.908 6.440 6.775 1.00 91.00 96 LEU A O 1
ATOM 716 N N . SER A 1 97 ? 2.055 5.219 8.258 1.00 90.06 97 SER A N 1
ATOM 717 C CA . SER A 1 97 ? 3.370 5.518 7.677 1.00 90.06 97 SER A CA 1
ATOM 718 C C . SER A 1 97 ? 3.536 4.848 6.307 1.00 90.06 97 SER A C 1
ATOM 720 O O . SER A 1 97 ? 2.887 3.845 6.023 1.00 90.06 97 SER A O 1
ATOM 722 N N . ASN A 1 98 ? 4.469 5.322 5.476 1.00 85.31 98 ASN A N 1
ATOM 723 C CA . ASN A 1 98 ? 4.717 4.735 4.148 1.00 85.31 98 ASN A CA 1
ATOM 724 C C . ASN A 1 98 ? 4.989 3.219 4.198 1.00 85.31 98 ASN A C 1
ATOM 726 O O . ASN A 1 98 ? 4.527 2.472 3.340 1.00 85.31 98 ASN A O 1
ATOM 730 N N . GLY A 1 99 ? 5.721 2.753 5.217 1.00 86.94 99 GLY A N 1
ATOM 731 C CA . GLY A 1 99 ? 5.997 1.326 5.393 1.00 86.94 99 GLY A CA 1
ATOM 732 C C . GLY A 1 99 ? 4.761 0.520 5.800 1.00 86.94 99 GLY A C 1
ATOM 733 O 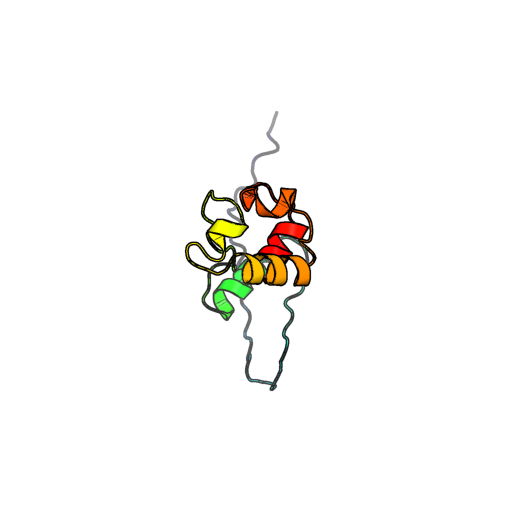O . GLY A 1 99 ? 4.621 -0.630 5.398 1.00 86.94 99 GLY A O 1
ATOM 734 N N . GLU A 1 100 ? 3.859 1.107 6.583 1.00 92.06 100 GLU A N 1
ATOM 735 C CA . GLU A 1 100 ? 2.585 0.483 6.950 1.00 92.06 100 GLU A CA 1
ATOM 736 C C . GLU A 1 100 ? 1.604 0.470 5.773 1.00 92.06 100 GLU A C 1
ATOM 738 O O . GLU A 1 100 ? 0.973 -0.554 5.541 1.00 92.06 100 GLU A O 1
ATOM 743 N N . GLN A 1 101 ? 1.533 1.555 4.993 1.00 90.88 101 GLN A N 1
ATOM 744 C CA . GLN A 1 101 ? 0.736 1.634 3.763 1.00 90.88 101 GLN A CA 1
ATOM 745 C C . GLN A 1 101 ? 1.154 0.569 2.750 1.00 90.88 101 GLN A C 1
ATOM 747 O O . GLN A 1 101 ? 0.303 -0.103 2.177 1.00 90.88 101 GLN A O 1
ATOM 752 N N . PHE A 1 102 ? 2.466 0.374 2.572 1.00 86.81 102 PHE A N 1
ATOM 753 C CA . PHE A 1 102 ? 2.987 -0.688 1.716 1.00 86.81 102 PHE A CA 1
ATOM 754 C C . PHE A 1 102 ? 2.491 -2.067 2.163 1.00 86.81 102 PHE A C 1
ATOM 756 O O . PHE A 1 102 ? 1.998 -2.827 1.341 1.00 86.81 102 PHE A O 1
ATOM 763 N N . ARG A 1 103 ? 2.579 -2.378 3.463 1.00 88.94 103 ARG A N 1
ATOM 764 C CA . ARG A 1 103 ? 2.159 -3.684 3.997 1.00 88.94 103 ARG A CA 1
ATOM 765 C C . ARG A 1 103 ? 0.644 -3.883 3.985 1.00 88.94 103 ARG A C 1
ATOM 767 O O . ARG A 1 103 ? 0.201 -5.010 3.834 1.00 88.94 103 ARG A O 1
ATOM 774 N N . ALA A 1 104 ? -0.135 -2.814 4.128 1.00 89.12 104 ALA A N 1
ATOM 775 C CA . ALA A 1 104 ? -1.593 -2.861 4.038 1.00 89.12 104 ALA A CA 1
ATOM 776 C C . ALA A 1 104 ? -2.108 -3.139 2.614 1.00 89.12 104 ALA A C 1
ATOM 778 O O . ALA A 1 104 ? -3.230 -3.611 2.470 1.00 89.12 104 ALA A O 1
ATOM 779 N N . GLY A 1 105 ? -1.316 -2.827 1.581 1.00 83.06 105 GLY A N 1
ATOM 780 C CA . GLY A 1 105 ? -1.657 -3.065 0.174 1.00 83.06 105 GLY A CA 1
ATOM 781 C C . GLY A 1 105 ? -1.140 -4.386 -0.413 1.00 83.06 105 GLY A C 1
ATOM 782 O O . GLY A 1 105 ? -1.219 -4.547 -1.631 1.00 83.06 105 GLY A O 1
ATOM 783 N N . LEU A 1 106 ? -0.569 -5.278 0.410 1.00 79.56 106 LEU A N 1
ATOM 784 C CA . LEU A 1 106 ? -0.137 -6.633 0.024 1.00 79.56 106 LEU A CA 1
ATOM 785 C C . LEU A 1 106 ? -1.313 -7.614 0.055 1.00 79.56 106 LEU A C 1
ATOM 787 O O . LEU A 1 106 ? -1.378 -8.451 -0.872 1.00 79.56 106 LEU A O 1
#

Foldseek 3Di:
DDDPDDPPDPPPDDDDDDDDPVPDPDDDDDDDDDPPNCSQVVCCVVVVDRDPPPPFPQFFLQCRVPVPDDSVVSQVLCVVLVNNDPVNRGGGLVPDDPSSNVSSSD

Secondary structure (DSSP, 8-state):
---S----S-----------TTSS--S-------TTSSHHHHHHHHHTS--S-----SSBHHHHH-TTS-HHHHHHHHHHTT---HHHHSSBGGGS-HHHHHHHT-

pLDDT: mean 80.94, std 14.48, range [33.78, 94.19]

Sequence (106 aa):
MASLFNIEKDADFRLEMEVDLTARPWQIGLIVGPSGSGKTSAAKVLFGGESAAQSWPNLPLIEAIAPKGNFDQVTGALAAVGLGSVPSWLRPFTHLSNGEQFRAGL

Radius of gyration: 20.2 Å; chains: 1; bounding box: 38×59×44 Å